Protein AF-A0A2E5QHH9-F1 (afdb_monomer_lite)

Sequence (152 aa):
MKKVTERLNLHDGNTPYNPQEFYNFHDGKIFTGLTVVSWNLTDTGPDLGGLCIIPGIHKLNIPCPDIIKEEHECVLVPEIEAGSVVIFIEDLTHGTAECKDTFKHRSLLFKYSPPQQSWGGDYRKIPADKNLLTKRQKMLFERPYFSNRNPL

pLDDT: mean 86.42, std 12.37, range [29.81, 97.94]

Radius of gyra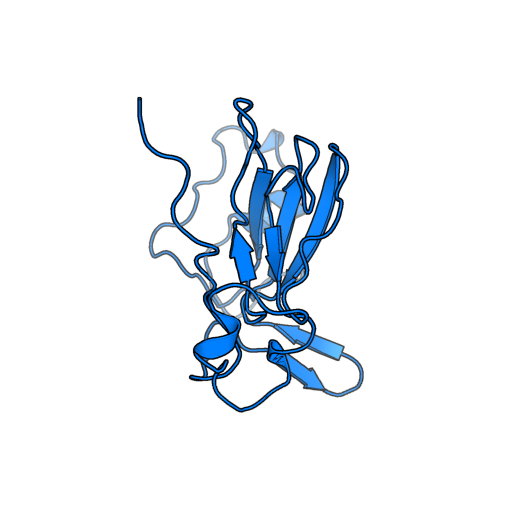tion: 17.71 Å; chains: 1; bounding box: 41×37×42 Å

Structure (mmCIF, N/CA/C/O backbone):
data_AF-A0A2E5QHH9-F1
#
_entry.id   AF-A0A2E5QHH9-F1
#
loop_
_atom_site.group_PDB
_atom_site.id
_atom_site.type_symbol
_atom_site.label_atom_id
_atom_site.label_alt_id
_atom_site.label_comp_id
_atom_site.label_asym_id
_atom_site.label_entity_id
_atom_site.label_seq_id
_atom_site.pdbx_PDB_ins_code
_atom_site.Cartn_x
_atom_site.Cartn_y
_atom_site.Cartn_z
_atom_site.occupancy
_atom_site.B_iso_or_equiv
_atom_site.auth_seq_id
_atom_site.auth_comp_id
_atom_site.auth_asym_id
_atom_site.auth_atom_id
_atom_site.pdbx_PDB_model_num
ATOM 1 N N . MET A 1 1 ? 27.110 16.005 -7.318 1.00 36.97 1 MET A N 1
ATOM 2 C CA . MET A 1 1 ? 25.761 15.613 -7.781 1.00 36.97 1 MET A CA 1
ATOM 3 C C . MET A 1 1 ? 25.460 14.252 -7.178 1.00 36.97 1 MET A C 1
ATOM 5 O O . MET A 1 1 ? 26.268 13.351 -7.359 1.00 36.97 1 MET A O 1
ATOM 9 N N . LYS A 1 2 ? 24.409 14.119 -6.359 1.00 29.81 2 LYS A N 1
ATOM 10 C CA . LYS A 1 2 ? 24.020 12.808 -5.815 1.00 29.81 2 LYS A CA 1
ATOM 11 C C . LYS A 1 2 ? 23.402 12.006 -6.959 1.00 29.81 2 LYS A C 1
ATOM 13 O O . LYS A 1 2 ? 22.501 12.516 -7.615 1.00 29.81 2 LYS A O 1
ATOM 18 N N . LYS A 1 3 ? 23.955 10.819 -7.214 1.00 33.31 3 LYS A N 1
ATOM 19 C CA . LYS A 1 3 ? 23.465 9.873 -8.214 1.00 33.31 3 LYS A CA 1
ATOM 20 C C . LYS A 1 3 ? 21.972 9.607 -8.001 1.00 33.31 3 LYS A C 1
ATOM 22 O O . LYS A 1 3 ? 21.534 9.414 -6.867 1.00 33.31 3 LYS A O 1
ATOM 27 N N . VAL A 1 4 ? 21.268 9.661 -9.126 1.00 45.91 4 VAL A N 1
ATOM 28 C CA . VAL A 1 4 ? 20.058 8.931 -9.511 1.00 45.91 4 VAL A CA 1
ATOM 29 C C . VAL A 1 4 ? 19.795 7.722 -8.606 1.00 45.91 4 VAL A C 1
ATOM 31 O O . VAL A 1 4 ? 20.718 6.966 -8.305 1.00 45.91 4 VAL A O 1
ATOM 34 N N . THR A 1 5 ? 18.556 7.569 -8.136 1.00 43.94 5 THR A N 1
ATOM 35 C CA . THR A 1 5 ? 18.102 6.414 -7.347 1.00 43.94 5 THR A CA 1
ATOM 36 C C . THR A 1 5 ? 18.508 5.109 -8.032 1.00 43.94 5 THR A C 1
ATOM 38 O O . THR A 1 5 ? 18.088 4.857 -9.156 1.00 43.94 5 THR A O 1
ATOM 41 N N . GLU A 1 6 ? 19.346 4.302 -7.378 1.00 45.09 6 GLU A N 1
ATOM 42 C CA . GLU A 1 6 ? 19.782 3.007 -7.905 1.00 45.09 6 GLU A CA 1
ATOM 43 C C . GLU A 1 6 ? 18.610 2.021 -7.962 1.00 45.09 6 GLU A C 1
ATOM 45 O O . GLU A 1 6 ? 18.041 1.730 -6.913 1.00 45.09 6 GLU A O 1
ATOM 50 N N . ARG A 1 7 ? 18.363 1.469 -9.164 1.00 56.69 7 ARG A N 1
ATOM 51 C CA . ARG A 1 7 ? 17.669 0.202 -9.483 1.00 56.69 7 ARG A CA 1
ATOM 52 C C . ARG A 1 7 ? 16.214 0.075 -8.998 1.00 56.69 7 ARG A C 1
ATOM 54 O O . ARG A 1 7 ? 15.812 0.619 -7.980 1.00 56.69 7 ARG A O 1
ATOM 61 N N . LEU A 1 8 ? 15.418 -0.723 -9.717 1.00 65.69 8 LEU A N 1
ATOM 62 C CA . LEU A 1 8 ? 13.991 -0.959 -9.435 1.00 65.69 8 LEU A CA 1
ATOM 63 C C . LEU A 1 8 ? 13.694 -1.402 -7.983 1.00 65.69 8 LEU A C 1
ATOM 65 O O . LEU A 1 8 ? 12.556 -1.269 -7.539 1.00 65.69 8 LEU A O 1
ATOM 69 N N . ASN A 1 9 ? 14.698 -1.904 -7.242 1.00 76.31 9 ASN A N 1
ATOM 70 C CA . ASN A 1 9 ? 14.604 -2.376 -5.852 1.00 76.31 9 ASN A CA 1
ATOM 71 C C . ASN A 1 9 ? 13.351 -3.231 -5.618 1.00 76.31 9 ASN A C 1
ATOM 73 O O . ASN A 1 9 ? 12.620 -3.035 -4.644 1.00 76.31 9 ASN A O 1
ATOM 77 N N . LEU A 1 10 ? 13.092 -4.156 -6.551 1.00 87.88 10 LEU A N 1
ATOM 78 C CA . LEU A 1 10 ? 11.970 -5.079 -6.452 1.00 87.88 10 LEU A CA 1
ATOM 79 C C . LEU A 1 10 ? 12.141 -5.958 -5.213 1.00 87.88 10 LEU A C 1
ATOM 81 O O . LEU A 1 10 ? 13.178 -6.602 -5.036 1.00 87.88 10 LEU A O 1
ATOM 85 N N . HIS A 1 11 ? 11.117 -5.973 -4.373 1.00 89.25 11 HIS A N 1
ATOM 86 C CA . HIS A 1 11 ? 11.050 -6.754 -3.146 1.00 89.25 11 HIS A CA 1
ATOM 87 C C . HIS A 1 11 ? 9.653 -7.337 -2.972 1.00 89.25 11 HIS A C 1
ATOM 89 O O . HIS A 1 11 ? 8.744 -7.041 -3.751 1.00 89.25 11 HIS A O 1
ATOM 95 N N . ASP A 1 12 ? 9.539 -8.199 -1.967 1.00 89.00 12 ASP A N 1
ATOM 96 C CA . ASP A 1 12 ? 8.359 -8.993 -1.661 1.00 89.00 12 ASP A CA 1
ATOM 97 C C . ASP A 1 12 ? 7.916 -9.891 -2.822 1.00 89.00 12 ASP A C 1
ATOM 99 O O . ASP A 1 12 ? 8.563 -10.016 -3.873 1.00 89.00 12 ASP A O 1
ATOM 103 N N . GLY A 1 13 ? 6.823 -10.599 -2.591 1.00 84.38 13 GLY A N 1
ATOM 104 C CA . GLY A 1 13 ? 6.396 -11.718 -3.404 1.00 84.38 13 GLY A CA 1
ATOM 105 C C . GLY A 1 13 ? 6.113 -12.907 -2.508 1.00 84.38 13 GLY A C 1
ATOM 106 O O . GLY A 1 13 ? 6.885 -13.205 -1.600 1.00 84.38 13 GLY A O 1
ATOM 107 N N . ASN A 1 14 ? 5.074 -13.658 -2.855 1.00 86.94 14 ASN A N 1
ATOM 108 C CA . ASN A 1 14 ? 4.598 -14.813 -2.092 1.00 86.94 14 ASN A CA 1
ATOM 109 C C . ASN A 1 14 ? 5.647 -15.942 -1.922 1.00 86.94 14 ASN A C 1
ATOM 111 O O . ASN A 1 14 ? 5.390 -16.962 -1.282 1.00 86.94 14 ASN A O 1
ATOM 115 N N . THR A 1 15 ? 6.846 -15.824 -2.505 1.00 88.31 15 THR A N 1
ATOM 116 C CA . THR A 1 15 ? 7.949 -16.771 -2.310 1.00 88.31 15 THR A CA 1
ATOM 117 C C . THR A 1 15 ? 9.314 -16.059 -2.220 1.00 88.31 15 THR A C 1
ATOM 119 O O . THR A 1 15 ? 9.728 -15.435 -3.201 1.00 88.31 15 THR A O 1
ATOM 122 N N . PRO A 1 16 ? 10.071 -16.218 -1.108 1.00 88.38 16 PRO A N 1
ATOM 123 C CA . PRO A 1 16 ? 9.762 -17.058 0.057 1.00 88.38 16 PRO A CA 1
ATOM 124 C C . PRO A 1 16 ? 8.544 -16.548 0.839 1.00 88.38 16 PRO A C 1
ATOM 126 O O . PRO A 1 16 ? 8.352 -15.349 0.974 1.00 88.38 16 PRO A O 1
ATOM 129 N N . TYR A 1 17 ? 7.722 -17.472 1.344 1.00 90.06 17 TYR A N 1
ATOM 130 C CA . TYR A 1 17 ? 6.466 -17.122 2.008 1.00 90.06 17 TYR A CA 1
ATOM 131 C C . TYR A 1 17 ? 6.709 -16.304 3.281 1.00 90.06 17 TYR A C 1
ATOM 133 O O . TYR A 1 17 ? 7.400 -16.767 4.195 1.00 90.06 17 TYR A O 1
ATOM 141 N N . ASN A 1 18 ? 6.083 -15.129 3.360 1.00 90.31 18 ASN A N 1
ATOM 142 C CA . ASN A 1 18 ? 6.048 -14.299 4.555 1.00 90.31 18 ASN A CA 1
ATOM 143 C C . ASN A 1 18 ? 4.657 -14.380 5.222 1.00 90.31 18 ASN A C 1
ATOM 145 O O . ASN A 1 18 ? 3.695 -13.778 4.735 1.00 90.31 18 ASN A O 1
ATOM 149 N N . PRO A 1 19 ? 4.518 -15.067 6.376 1.00 90.06 19 PRO A N 1
ATOM 150 C CA . PRO A 1 19 ? 3.229 -15.221 7.052 1.00 90.06 19 PRO A CA 1
ATOM 151 C C . PRO A 1 19 ? 2.564 -13.907 7.477 1.00 90.06 19 PRO A C 1
ATOM 153 O O . PRO A 1 19 ? 1.373 -13.907 7.774 1.00 90.06 19 PRO A O 1
ATOM 156 N N . GLN A 1 20 ? 3.316 -12.808 7.558 1.00 89.69 20 GLN A N 1
ATOM 157 C CA . GLN A 1 20 ? 2.815 -11.497 7.979 1.00 89.69 20 GLN A CA 1
ATOM 158 C C . GLN A 1 20 ? 2.180 -10.725 6.814 1.00 89.69 20 GLN A C 1
ATOM 160 O O . GLN A 1 20 ? 1.366 -9.831 7.036 1.00 89.69 20 GLN A O 1
ATOM 165 N N . GLU A 1 21 ? 2.524 -11.071 5.576 1.00 92.38 21 GLU A N 1
ATOM 166 C CA . GLU A 1 21 ? 2.136 -10.338 4.363 1.00 92.38 21 GLU A CA 1
ATOM 167 C C . GLU A 1 21 ? 1.137 -11.102 3.500 1.00 92.38 21 GLU A C 1
ATOM 169 O O . GLU A 1 21 ? 0.644 -10.545 2.529 1.00 92.38 21 GLU A O 1
ATOM 174 N N . PHE A 1 22 ? 0.786 -12.322 3.920 1.00 92.75 22 PHE A N 1
ATOM 175 C CA . PHE A 1 22 ? -0.006 -13.318 3.201 1.00 92.75 22 PHE A CA 1
ATOM 176 C C . PHE A 1 22 ? -1.053 -12.768 2.226 1.00 92.75 22 PHE A C 1
ATOM 178 O O . PHE A 1 22 ? -1.795 -11.838 2.541 1.00 92.75 22 PHE A O 1
ATOM 185 N N . TYR A 1 23 ? -1.225 -13.459 1.102 1.00 94.25 23 TYR A N 1
ATOM 186 C CA . TYR A 1 23 ? -2.394 -13.348 0.237 1.00 94.25 23 TYR A CA 1
ATOM 187 C C . TYR A 1 23 ? -3.193 -14.651 0.249 1.00 94.25 23 TYR A C 1
ATOM 189 O O . TYR A 1 23 ? -2.679 -15.714 -0.081 1.00 94.25 23 TYR A O 1
ATOM 197 N N . ASN A 1 24 ? -4.482 -14.568 0.575 1.00 93.75 24 ASN A N 1
ATOM 198 C CA . ASN A 1 24 ? -5.407 -15.692 0.489 1.00 93.75 24 ASN A CA 1
ATOM 199 C C . ASN A 1 24 ? -6.667 -15.287 -0.275 1.00 93.75 24 ASN A C 1
ATOM 201 O O . ASN A 1 24 ? -7.242 -14.226 -0.029 1.00 93.75 24 ASN A O 1
ATOM 205 N N . PHE A 1 25 ? -7.138 -16.163 -1.161 1.00 93.94 25 PHE A N 1
ATOM 206 C CA . PHE A 1 25 ? -8.445 -16.039 -1.799 1.00 93.94 25 PHE A CA 1
ATOM 207 C C . PHE A 1 25 ? -9.315 -17.231 -1.405 1.00 93.94 25 PHE A C 1
ATOM 209 O O . PHE A 1 25 ? -9.026 -18.367 -1.777 1.00 93.94 25 PHE A O 1
ATOM 216 N N . HIS A 1 26 ? -10.363 -16.974 -0.626 1.00 96.38 26 HIS A N 1
ATOM 217 C CA . HIS A 1 26 ? -11.256 -18.008 -0.109 1.00 96.38 26 HIS A CA 1
ATOM 218 C C . HIS A 1 26 ? -12.694 -17.492 -0.085 1.00 96.38 26 HIS A C 1
ATOM 220 O O . HIS A 1 26 ? -12.925 -16.331 0.252 1.00 96.38 26 HIS A O 1
ATOM 226 N N . ASP A 1 27 ? -13.654 -18.331 -0.476 1.00 96.56 27 ASP A N 1
ATOM 227 C CA . ASP A 1 27 ? -15.088 -18.001 -0.510 1.00 96.56 27 ASP A CA 1
ATOM 228 C C . ASP A 1 27 ? -15.422 -16.678 -1.223 1.00 96.56 27 ASP A C 1
ATOM 230 O O . ASP A 1 27 ? -16.238 -15.875 -0.766 1.00 96.56 27 ASP A O 1
ATOM 234 N N . GLY A 1 28 ? -14.746 -16.414 -2.346 1.00 95.88 28 GLY A N 1
ATOM 235 C CA . GLY A 1 28 ? -14.949 -15.193 -3.130 1.00 95.88 28 GLY A CA 1
ATOM 236 C C . GLY A 1 28 ? -14.387 -13.921 -2.485 1.00 95.88 28 GLY A C 1
ATOM 237 O O . GLY A 1 28 ? -14.680 -12.824 -2.957 1.00 95.88 28 GLY A O 1
ATOM 238 N N . LYS A 1 29 ? -13.587 -14.041 -1.418 1.00 94.50 29 LYS A N 1
ATOM 239 C CA . LYS A 1 29 ? -12.998 -12.916 -0.683 1.00 94.50 29 LYS A CA 1
ATOM 240 C C . LYS A 1 29 ? -11.479 -12.986 -0.678 1.00 94.50 29 LYS A C 1
ATOM 242 O O . LYS A 1 29 ? -10.888 -14.060 -0.591 1.00 94.50 29 LYS A O 1
ATOM 247 N N . ILE A 1 30 ? -10.861 -11.811 -0.748 1.00 93.19 30 ILE A N 1
ATOM 248 C CA . ILE A 1 30 ? -9.419 -11.632 -0.589 1.00 93.19 30 ILE A CA 1
ATOM 249 C C . ILE A 1 30 ? -9.134 -11.322 0.882 1.00 93.19 30 ILE A C 1
ATOM 251 O O . ILE A 1 30 ? -9.752 -10.428 1.459 1.00 93.19 30 ILE A O 1
ATOM 255 N N . PHE A 1 31 ? -8.181 -12.041 1.464 1.00 93.06 31 PHE A N 1
ATOM 256 C CA . PHE A 1 31 ? -7.641 -11.800 2.795 1.00 93.06 31 PHE A CA 1
ATOM 257 C C . PHE A 1 31 ? -6.151 -11.525 2.666 1.00 93.06 31 PHE A C 1
ATOM 259 O O . PHE A 1 31 ? -5.436 -12.312 2.045 1.00 93.06 31 PHE A O 1
ATOM 266 N N . THR A 1 32 ? -5.692 -10.423 3.252 1.00 94.00 32 THR A N 1
ATOM 267 C CA . THR A 1 32 ? -4.297 -9.991 3.137 1.00 94.00 32 THR A CA 1
ATOM 268 C C . THR A 1 32 ? -3.699 -9.644 4.487 1.00 94.00 32 THR A C 1
ATOM 270 O O . THR A 1 32 ? -4.373 -9.024 5.315 1.00 94.00 32 THR A O 1
ATOM 273 N N . GLY A 1 33 ? -2.428 -9.988 4.688 1.00 93.44 33 GLY A N 1
ATOM 274 C CA . GLY A 1 33 ? -1.675 -9.604 5.881 1.00 93.44 33 GLY A CA 1
ATOM 275 C C . GLY A 1 33 ? -1.346 -8.112 5.914 1.00 93.44 33 GLY A C 1
ATOM 276 O O . GLY A 1 33 ? -1.454 -7.473 6.961 1.00 93.44 33 GLY A O 1
ATOM 277 N N . LEU A 1 34 ? -1.034 -7.526 4.755 1.00 93.81 34 LEU A N 1
ATOM 278 C CA . LEU A 1 34 ? -0.817 -6.091 4.601 1.00 93.81 34 LEU A CA 1
ATOM 279 C C . LEU A 1 34 ? -1.433 -5.569 3.298 1.00 93.81 34 LEU A C 1
ATOM 281 O O . LEU A 1 34 ? -1.231 -6.124 2.219 1.00 93.81 34 LEU A O 1
ATOM 285 N N . THR A 1 35 ? -2.180 -4.472 3.408 1.00 95.12 35 THR A N 1
ATOM 286 C CA . THR A 1 35 ? -2.708 -3.703 2.277 1.00 95.12 35 THR A CA 1
ATOM 287 C C . THR A 1 35 ? -2.035 -2.341 2.251 1.00 95.12 35 THR A C 1
ATOM 289 O O . THR A 1 35 ? -2.106 -1.585 3.223 1.00 95.12 35 THR A O 1
ATOM 292 N N . VAL A 1 36 ? -1.414 -2.007 1.130 1.00 95.88 36 VAL A N 1
ATOM 293 C CA . VAL A 1 36 ? -0.775 -0.718 0.893 1.00 95.88 36 VAL A CA 1
ATOM 294 C C . VAL A 1 36 ? -1.741 0.184 0.142 1.00 95.88 36 VAL A C 1
ATOM 296 O O . VAL A 1 36 ? -2.321 -0.201 -0.873 1.00 95.88 36 VAL A O 1
ATOM 299 N N . VAL A 1 37 ? -1.901 1.406 0.638 1.00 97.06 37 VAL A N 1
ATOM 300 C CA . VAL A 1 37 ? -2.626 2.474 -0.044 1.00 97.06 37 VAL A CA 1
ATOM 301 C C . VAL A 1 37 ? -1.650 3.623 -0.273 1.00 97.06 37 VAL A C 1
ATOM 303 O O . VAL A 1 37 ? -1.139 4.218 0.680 1.00 97.06 37 VAL A O 1
ATOM 306 N N . SER A 1 38 ? -1.353 3.892 -1.542 1.00 96.69 38 SER A N 1
ATOM 307 C CA . SER A 1 38 ? -0.428 4.935 -1.983 1.00 96.69 38 SER A CA 1
ATOM 308 C C . SER A 1 38 ? -1.202 6.077 -2.626 1.00 96.69 38 SER A C 1
ATOM 310 O O . SER A 1 38 ? -1.841 5.884 -3.658 1.00 96.69 38 SER A O 1
ATOM 312 N N . TRP A 1 39 ? -1.128 7.268 -2.035 1.00 97.56 39 TRP A N 1
ATOM 313 C CA . TRP A 1 39 ? -1.631 8.505 -2.632 1.00 97.56 39 TRP A CA 1
ATOM 314 C C . TRP A 1 39 ? -0.500 9.192 -3.376 1.00 97.56 39 TRP A C 1
ATOM 316 O O . TRP A 1 39 ? 0.482 9.603 -2.752 1.00 97.56 39 TRP A O 1
ATOM 326 N N . ASN A 1 40 ? -0.654 9.368 -4.680 1.00 95.56 40 ASN A N 1
ATOM 327 C CA . ASN A 1 40 ? 0.324 10.081 -5.486 1.00 95.56 40 ASN A CA 1
ATOM 328 C C . ASN A 1 40 ? 0.068 11.587 -5.385 1.00 95.56 40 ASN A C 1
ATOM 330 O O . ASN A 1 40 ? -1.041 12.052 -5.624 1.00 95.56 40 ASN A O 1
ATOM 334 N N . LEU A 1 41 ? 1.085 12.363 -5.006 1.00 95.81 41 LEU A N 1
ATOM 335 C CA . LEU A 1 41 ? 1.010 13.832 -4.955 1.00 95.81 41 LEU A CA 1
ATOM 336 C C . LEU A 1 41 ? 1.628 14.492 -6.194 1.00 95.81 41 LEU A C 1
ATOM 338 O O . LEU A 1 41 ? 1.594 15.712 -6.326 1.00 95.81 41 LEU A O 1
ATOM 342 N N . THR A 1 42 ? 2.215 13.684 -7.068 1.00 93.94 42 THR A N 1
ATOM 343 C CA . THR A 1 42 ? 2.841 14.057 -8.335 1.00 93.94 42 THR A CA 1
ATOM 344 C C . THR A 1 42 ? 2.548 12.963 -9.348 1.00 93.94 42 THR A C 1
ATOM 346 O O . THR A 1 42 ? 2.410 11.803 -8.946 1.00 93.94 42 THR A O 1
ATOM 349 N N . ASP A 1 43 ? 2.537 13.311 -10.628 1.00 93.88 43 ASP A N 1
ATOM 350 C CA . ASP A 1 43 ? 2.426 12.326 -11.701 1.00 93.88 43 ASP A CA 1
ATOM 351 C C . ASP A 1 43 ? 3.595 11.325 -11.636 1.00 93.88 43 ASP A C 1
ATOM 353 O O . ASP A 1 43 ? 4.729 11.669 -11.268 1.00 93.88 43 ASP A O 1
ATOM 357 N N . THR A 1 44 ? 3.304 10.066 -11.953 1.00 92.88 44 THR A N 1
ATOM 358 C CA . THR A 1 44 ? 4.280 8.974 -12.071 1.00 92.88 44 THR A CA 1
ATOM 359 C C . THR A 1 44 ? 3.976 8.139 -13.306 1.00 92.88 44 THR A C 1
ATOM 361 O O . THR A 1 44 ? 2.844 8.133 -13.782 1.00 92.88 44 THR A O 1
ATOM 364 N N . GLY A 1 45 ? 4.962 7.405 -13.806 1.00 92.00 45 GLY A N 1
ATOM 365 C CA . GLY A 1 45 ? 4.810 6.599 -15.014 1.00 92.00 45 GLY A CA 1
ATOM 366 C C . GLY A 1 45 ? 6.148 6.102 -15.553 1.00 92.00 45 GLY A C 1
ATOM 367 O O . GLY A 1 45 ? 7.184 6.387 -14.949 1.00 92.00 45 GLY A O 1
ATOM 368 N N . PRO A 1 46 ? 6.151 5.383 -16.687 1.00 89.62 46 PRO A N 1
ATOM 369 C CA . PRO A 1 46 ? 7.357 4.774 -17.257 1.00 89.62 46 PRO A CA 1
ATOM 370 C C . PRO A 1 46 ? 8.531 5.746 -17.448 1.00 89.62 46 PRO A C 1
ATOM 372 O O . PRO A 1 46 ? 9.679 5.386 -17.190 1.00 89.62 46 PRO A O 1
ATOM 375 N N . ASP A 1 47 ? 8.243 6.989 -17.841 1.00 87.56 47 ASP A N 1
ATOM 376 C CA . ASP A 1 47 ? 9.264 8.023 -18.062 1.00 87.56 47 ASP A CA 1
ATOM 377 C C . ASP A 1 47 ? 9.525 8.907 -16.836 1.00 87.56 47 ASP A C 1
ATOM 379 O O . ASP A 1 47 ? 10.567 9.556 -16.742 1.00 87.56 47 ASP A O 1
ATOM 383 N N . LEU A 1 48 ? 8.594 8.916 -15.881 1.00 89.00 48 LEU A N 1
ATOM 384 C CA . LEU A 1 48 ? 8.648 9.745 -14.675 1.00 89.00 48 LEU A CA 1
ATOM 385 C C . LEU A 1 48 ? 9.213 8.978 -13.467 1.00 89.00 48 LEU A C 1
ATOM 387 O O . LEU A 1 48 ? 9.602 9.579 -12.471 1.00 89.00 48 LEU A O 1
ATOM 391 N N . GLY A 1 49 ? 9.283 7.650 -13.537 1.00 88.06 49 GLY A N 1
ATOM 392 C CA . GLY A 1 49 ? 9.535 6.800 -12.378 1.00 88.06 49 GLY A CA 1
ATOM 393 C C . GLY A 1 49 ? 8.326 6.742 -11.441 1.00 88.06 49 GLY A C 1
ATOM 394 O O . GLY A 1 49 ? 7.241 7.235 -11.757 1.00 88.06 49 GLY A O 1
ATOM 395 N N . GLY A 1 50 ? 8.504 6.121 -10.274 1.00 90.25 50 GLY A N 1
ATOM 396 C CA . GLY A 1 50 ? 7.432 5.898 -9.297 1.00 90.25 50 GLY A CA 1
ATOM 397 C C . GLY A 1 50 ? 7.198 4.418 -9.012 1.00 90.25 50 GLY A C 1
ATOM 398 O O . GLY A 1 50 ? 8.127 3.624 -9.095 1.00 90.25 50 GLY A O 1
ATOM 399 N N . LEU A 1 51 ? 5.978 4.040 -8.630 1.00 93.19 51 LEU A N 1
ATOM 400 C CA . LEU A 1 51 ? 5.652 2.646 -8.314 1.00 93.19 51 LEU A CA 1
ATOM 401 C C . LEU A 1 51 ? 5.928 1.738 -9.522 1.00 93.19 51 LEU A C 1
ATOM 403 O O . LEU A 1 51 ? 5.472 2.028 -10.623 1.00 93.19 51 LEU A O 1
ATOM 407 N N . CYS A 1 52 ? 6.607 0.616 -9.303 1.00 92.94 52 CYS A N 1
ATOM 408 C CA . CYS A 1 52 ? 6.647 -0.492 -10.253 1.00 92.94 52 CYS A CA 1
ATOM 409 C C . CYS A 1 52 ? 6.165 -1.779 -9.580 1.00 92.94 52 CYS A C 1
ATOM 411 O O . CYS A 1 52 ? 6.356 -1.957 -8.377 1.00 92.94 52 CYS A O 1
ATOM 413 N N . ILE A 1 53 ? 5.504 -2.653 -10.339 1.00 93.88 53 ILE A N 1
ATOM 414 C CA . ILE A 1 53 ? 4.913 -3.902 -9.837 1.00 93.88 53 ILE A CA 1
ATOM 415 C C . ILE A 1 53 ? 5.094 -5.046 -10.834 1.00 93.88 53 ILE A C 1
ATOM 417 O O . ILE A 1 53 ? 5.215 -4.809 -12.032 1.00 93.88 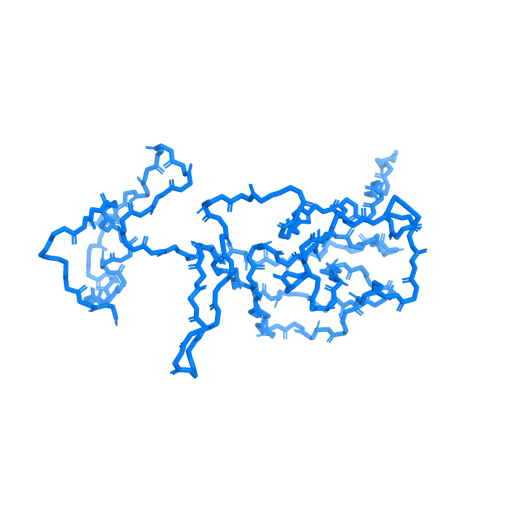53 ILE A O 1
ATOM 421 N N . ILE A 1 54 ? 5.020 -6.289 -10.358 1.00 92.94 54 ILE A N 1
ATOM 422 C CA . ILE A 1 54 ? 4.819 -7.469 -11.213 1.00 92.94 54 ILE A CA 1
ATOM 423 C C . ILE A 1 54 ? 3.400 -8.002 -10.973 1.00 92.94 54 ILE A C 1
ATOM 425 O O . ILE A 1 54 ? 3.154 -8.667 -9.961 1.00 92.94 54 ILE A O 1
ATOM 429 N N . PRO A 1 55 ? 2.431 -7.720 -11.862 1.00 93.12 55 PRO A N 1
ATOM 430 C CA . PRO A 1 55 ? 1.040 -8.100 -11.647 1.00 93.12 55 PRO A CA 1
ATOM 431 C C . PRO A 1 55 ? 0.859 -9.608 -11.422 1.00 93.12 55 PRO A C 1
ATOM 433 O O . PRO A 1 55 ? 1.365 -10.438 -12.169 1.00 93.12 55 PRO A O 1
ATOM 436 N N . GLY A 1 56 ? 0.094 -9.970 -10.390 1.00 92.06 56 GLY A N 1
ATOM 437 C CA . GLY A 1 56 ? -0.303 -11.358 -10.125 1.00 92.06 56 GLY A CA 1
ATOM 438 C C . GLY A 1 56 ? 0.752 -12.251 -9.466 1.00 92.06 56 GLY A C 1
ATOM 439 O O . GLY A 1 56 ? 0.404 -13.359 -9.065 1.00 92.06 56 GLY A O 1
ATOM 440 N N . ILE A 1 57 ? 1.991 -11.787 -9.278 1.00 90.56 57 ILE A N 1
ATOM 441 C CA . ILE A 1 57 ? 3.065 -12.608 -8.689 1.00 90.56 57 ILE A CA 1
ATOM 442 C C . ILE A 1 57 ? 2.767 -13.077 -7.256 1.00 90.56 57 ILE A C 1
ATOM 444 O O . ILE A 1 57 ? 3.154 -14.177 -6.883 1.00 90.56 57 ILE A O 1
ATOM 448 N N . HIS A 1 58 ? 1.974 -12.317 -6.496 1.00 92.12 58 HIS A N 1
ATOM 449 C CA . HIS A 1 58 ? 1.471 -12.697 -5.168 1.00 92.12 58 HIS A CA 1
ATOM 450 C C . HIS A 1 58 ? 0.584 -13.955 -5.161 1.00 92.12 58 HIS A C 1
ATOM 452 O O . HIS A 1 58 ? 0.216 -14.461 -4.108 1.00 92.12 58 HIS A O 1
ATOM 458 N N . LYS A 1 59 ? 0.179 -14.452 -6.335 1.00 92.88 59 LYS A N 1
ATOM 459 C CA . LYS A 1 59 ? -0.585 -15.700 -6.484 1.00 92.88 59 LYS A CA 1
ATOM 460 C C . LYS A 1 59 ? 0.304 -16.893 -6.821 1.00 92.88 59 LYS A C 1
ATOM 462 O O . LYS A 1 59 ? -0.181 -18.021 -6.860 1.00 92.88 59 LYS A O 1
ATOM 467 N N . LEU A 1 60 ? 1.573 -16.649 -7.133 1.00 90.12 60 LEU A N 1
ATOM 468 C CA . LEU A 1 60 ? 2.526 -17.682 -7.505 1.00 90.12 60 LEU A CA 1
ATOM 469 C C . LEU A 1 60 ? 3.212 -18.223 -6.256 1.00 90.12 60 LEU A C 1
ATOM 471 O O . LEU A 1 60 ? 3.530 -17.474 -5.344 1.00 90.12 60 LEU A O 1
ATOM 475 N N . ASN A 1 61 ? 3.467 -19.528 -6.225 1.00 90.06 61 ASN A N 1
ATOM 476 C CA . ASN A 1 61 ? 4.223 -20.183 -5.154 1.00 90.06 61 ASN A CA 1
ATOM 477 C C . ASN A 1 61 ? 5.644 -20.546 -5.625 1.00 90.06 61 ASN A C 1
ATOM 479 O O . ASN A 1 61 ? 6.136 -21.648 -5.381 1.00 90.06 61 ASN A O 1
ATOM 483 N N . ILE A 1 62 ? 6.247 -19.656 -6.417 1.00 89.00 62 ILE A N 1
ATOM 484 C CA . ILE A 1 62 ? 7.603 -19.787 -6.952 1.00 89.00 62 ILE A CA 1
ATOM 485 C C . ILE A 1 62 ? 8.351 -18.462 -6.761 1.00 89.00 62 ILE A C 1
ATOM 487 O O . ILE A 1 62 ? 7.728 -17.405 -6.888 1.00 89.00 62 ILE A O 1
ATOM 491 N N . PRO A 1 63 ? 9.665 -18.488 -6.466 1.00 85.94 63 PRO A N 1
ATOM 492 C CA . PRO A 1 63 ? 10.439 -17.262 -6.309 1.00 85.94 63 PRO A CA 1
ATOM 493 C C . PRO A 1 63 ? 10.422 -16.431 -7.591 1.00 85.94 63 PRO A C 1
ATOM 495 O O . PRO A 1 63 ? 10.496 -16.993 -8.685 1.00 85.94 63 PRO A O 1
ATOM 498 N N . CYS A 1 64 ? 10.394 -15.102 -7.455 1.00 84.31 64 CYS A N 1
ATOM 499 C CA . CYS A 1 64 ? 10.605 -14.200 -8.585 1.00 84.31 64 CYS A CA 1
ATOM 500 C C . CYS A 1 64 ? 12.004 -14.454 -9.188 1.00 84.31 64 CYS A C 1
ATOM 502 O O . CYS A 1 64 ? 12.998 -14.256 -8.476 1.00 84.31 64 CYS A O 1
ATOM 504 N N . PRO A 1 65 ? 12.108 -14.904 -10.456 1.00 83.69 65 PRO A N 1
ATOM 505 C CA . PRO A 1 65 ? 13.392 -15.149 -11.102 1.00 83.69 65 PRO A CA 1
ATOM 506 C C . PRO A 1 65 ? 14.277 -13.901 -11.106 1.00 83.69 65 PRO A C 1
ATOM 508 O O . PRO A 1 65 ? 13.803 -12.802 -11.386 1.00 83.69 65 PRO A O 1
ATOM 511 N N . ASP A 1 66 ? 15.581 -14.068 -10.872 1.00 80.31 66 ASP A N 1
ATOM 512 C CA . ASP A 1 66 ? 16.512 -12.932 -10.812 1.00 80.31 66 ASP A CA 1
ATOM 513 C C . ASP A 1 66 ? 16.562 -12.130 -12.120 1.00 80.31 66 ASP A C 1
ATOM 515 O O . ASP A 1 66 ? 16.721 -10.914 -12.077 1.00 80.31 66 ASP A O 1
ATOM 519 N N . ILE A 1 67 ? 16.320 -12.778 -13.268 1.00 78.81 67 ILE A N 1
ATOM 520 C CA . ILE A 1 67 ? 16.250 -12.118 -14.583 1.00 78.81 67 ILE A CA 1
ATOM 521 C C . ILE A 1 67 ? 15.150 -11.048 -14.664 1.00 78.81 67 ILE A C 1
ATOM 523 O O . ILE A 1 67 ? 15.245 -10.129 -15.468 1.00 78.81 67 ILE A O 1
ATOM 527 N N . ILE A 1 68 ? 14.119 -11.133 -13.819 1.00 78.88 68 ILE A N 1
ATOM 528 C CA . ILE A 1 68 ? 13.026 -10.156 -13.784 1.00 78.88 68 ILE A CA 1
ATOM 529 C C . ILE A 1 68 ? 13.401 -8.917 -12.952 1.00 78.88 68 ILE A C 1
ATOM 531 O O . ILE A 1 68 ? 12.820 -7.845 -13.122 1.00 78.88 68 ILE A O 1
ATOM 535 N N . LYS A 1 69 ? 14.400 -9.029 -12.068 1.00 66.31 69 LYS A N 1
ATOM 536 C CA . LYS A 1 69 ? 14.768 -7.972 -11.114 1.00 66.31 69 LYS A CA 1
ATOM 537 C C . LYS A 1 69 ? 15.504 -6.785 -11.744 1.00 66.31 69 LYS A C 1
ATOM 539 O O . LYS A 1 69 ? 15.694 -5.780 -11.060 1.00 66.31 69 LYS A O 1
ATOM 544 N N . GLU A 1 70 ? 15.892 -6.877 -13.018 1.00 61.88 70 GLU A N 1
ATOM 545 C CA . GLU A 1 70 ? 16.745 -5.890 -13.697 1.00 61.88 70 GLU A CA 1
ATOM 546 C C . GLU A 1 70 ? 16.095 -5.174 -14.901 1.00 61.88 70 GLU A C 1
ATOM 548 O O . GLU A 1 70 ? 16.815 -4.490 -15.609 1.00 61.88 70 GLU A O 1
ATOM 553 N N . GLU A 1 71 ? 14.762 -5.243 -15.056 1.00 68.50 71 GLU A N 1
ATOM 554 C CA . GLU A 1 71 ? 13.926 -4.779 -16.195 1.00 68.50 71 GLU A CA 1
ATOM 555 C C . GLU A 1 71 ? 13.468 -5.946 -17.082 1.00 68.50 71 GLU A C 1
ATOM 557 O O . GLU A 1 71 ? 14.245 -6.597 -17.775 1.00 68.50 71 GLU A O 1
ATOM 562 N N . HIS A 1 72 ? 12.164 -6.217 -17.054 1.00 83.12 72 HIS A N 1
ATOM 563 C CA . HIS A 1 72 ? 11.524 -7.273 -17.833 1.00 83.12 72 HIS A CA 1
ATOM 564 C C . HIS A 1 72 ? 10.135 -6.800 -18.254 1.00 83.12 72 HIS A C 1
ATOM 566 O O . HIS A 1 72 ? 9.504 -6.030 -17.533 1.00 83.12 72 HIS A O 1
ATOM 572 N N . GLU A 1 73 ? 9.609 -7.310 -19.367 1.00 87.25 73 GLU A N 1
ATOM 573 C CA . GLU A 1 73 ? 8.283 -6.947 -19.903 1.00 87.25 73 GLU A CA 1
ATOM 574 C C . GLU A 1 73 ? 7.110 -7.197 -18.936 1.00 87.25 73 GLU A C 1
ATOM 576 O O . GLU A 1 73 ? 6.013 -6.683 -19.126 1.00 87.25 73 GLU A O 1
ATOM 581 N N . CYS A 1 74 ? 7.333 -7.983 -17.880 1.00 89.75 74 CYS A N 1
ATOM 582 C CA . CYS A 1 74 ? 6.331 -8.259 -16.853 1.00 89.75 74 CYS A CA 1
ATOM 583 C C . CYS A 1 74 ? 6.335 -7.229 -15.715 1.00 89.75 74 CYS A C 1
ATOM 585 O O . CYS A 1 74 ? 5.438 -7.258 -14.872 1.00 89.75 74 CYS A O 1
ATOM 587 N N . VAL A 1 75 ? 7.347 -6.356 -15.654 1.00 91.38 75 VAL A N 1
ATOM 588 C CA . VAL A 1 75 ? 7.397 -5.237 -14.714 1.00 91.38 75 VAL A CA 1
ATOM 589 C C . VAL A 1 75 ? 6.574 -4.099 -15.303 1.00 91.38 75 VAL A C 1
ATOM 591 O O . VAL A 1 75 ? 6.898 -3.549 -16.352 1.00 91.38 75 VAL A O 1
ATOM 594 N N . LEU A 1 76 ? 5.502 -3.735 -14.610 1.00 92.94 76 LEU A N 1
ATOM 595 C CA . LEU A 1 76 ? 4.615 -2.644 -14.981 1.00 92.94 76 LEU A CA 1
ATOM 596 C C . LEU A 1 76 ? 4.949 -1.402 -14.153 1.00 92.94 76 LEU A C 1
ATOM 598 O O . LEU A 1 76 ? 4.916 -1.447 -12.922 1.00 92.94 76 LEU A O 1
ATOM 602 N N . VAL A 1 77 ? 5.195 -0.284 -14.835 1.00 92.94 77 VAL A N 1
ATOM 603 C CA . VAL A 1 77 ? 5.232 1.059 -14.241 1.00 92.94 77 VAL A CA 1
ATOM 604 C C . VAL A 1 77 ? 3.959 1.786 -14.684 1.00 92.94 77 VAL A C 1
ATOM 606 O O . VAL A 1 77 ? 3.908 2.268 -15.813 1.00 92.94 77 VAL A O 1
ATOM 609 N N . PRO A 1 78 ? 2.887 1.802 -13.875 1.00 93.81 78 PRO A N 1
ATOM 610 C CA . PRO A 1 78 ? 1.633 2.431 -14.273 1.00 93.81 78 PRO A CA 1
ATOM 611 C C . PRO A 1 78 ? 1.766 3.955 -14.369 1.00 93.81 78 PRO A C 1
ATOM 613 O O . PRO A 1 78 ? 2.382 4.594 -13.513 1.00 93.81 78 PRO A O 1
ATOM 616 N N . GLU A 1 79 ? 1.118 4.535 -15.377 1.00 95.19 79 GLU A N 1
ATOM 617 C CA . GLU A 1 79 ? 0.832 5.969 -15.409 1.00 95.19 79 GLU A CA 1
ATOM 618 C C . GLU A 1 79 ? -0.204 6.291 -14.326 1.00 95.19 79 GLU A C 1
ATOM 620 O O . GLU A 1 79 ? -1.289 5.706 -14.286 1.00 95.19 79 GLU A O 1
ATOM 625 N N . ILE A 1 80 ? 0.156 7.177 -13.399 1.00 95.62 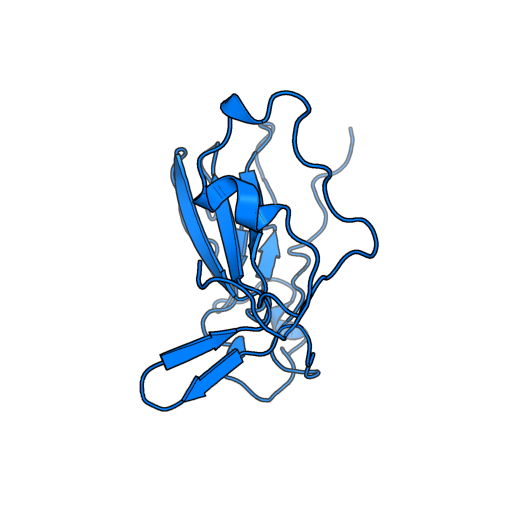80 ILE A N 1
ATOM 626 C CA . ILE A 1 80 ? -0.688 7.560 -12.267 1.00 95.62 80 ILE A CA 1
ATOM 627 C C . ILE A 1 80 ? -0.621 9.076 -12.123 1.00 95.62 80 ILE A C 1
ATOM 629 O O . ILE A 1 80 ? 0.429 9.626 -11.787 1.00 95.62 80 ILE A O 1
ATOM 633 N N . GLU A 1 81 ? -1.753 9.739 -12.332 1.00 96.12 81 GLU A N 1
ATOM 634 C CA . GLU A 1 81 ? -1.885 11.187 -12.170 1.00 96.12 81 GLU A CA 1
ATOM 635 C C . GLU A 1 81 ? -1.853 11.603 -10.692 1.00 96.12 81 GLU A C 1
ATOM 637 O O . GLU A 1 81 ? -2.319 10.878 -9.800 1.00 96.12 81 GLU A O 1
ATOM 642 N N . ALA A 1 82 ? -1.361 12.811 -10.425 1.00 96.31 82 ALA A N 1
ATOM 643 C CA . ALA A 1 82 ? -1.408 13.439 -9.116 1.00 96.31 82 ALA A CA 1
ATOM 644 C C . ALA A 1 82 ? -2.846 13.480 -8.564 1.00 96.31 82 ALA A C 1
ATOM 646 O O . ALA A 1 82 ? -3.796 13.876 -9.233 1.00 96.31 82 ALA A O 1
ATOM 647 N N . GLY A 1 83 ? -3.003 13.082 -7.302 1.00 96.81 83 GLY A N 1
ATOM 648 C CA . GLY A 1 83 ? -4.292 12.934 -6.626 1.00 96.81 83 GLY A CA 1
ATOM 649 C C . GLY A 1 83 ? -4.878 11.521 -6.695 1.00 96.81 83 GLY A C 1
ATOM 650 O O . GLY A 1 83 ? -5.779 11.209 -5.914 1.00 96.81 83 GLY A O 1
ATOM 651 N N . SER A 1 84 ? -4.349 10.650 -7.557 1.00 97.94 84 SER A N 1
ATOM 652 C CA . SER A 1 84 ? -4.789 9.258 -7.654 1.00 97.94 84 SER A CA 1
ATOM 653 C C . SER A 1 84 ? -4.352 8.417 -6.454 1.00 97.94 84 SER A C 1
ATOM 655 O O . SER A 1 84 ? -3.369 8.710 -5.762 1.00 97.94 84 SER A O 1
ATOM 657 N N . VAL A 1 85 ? -5.086 7.325 -6.237 1.00 97.62 85 VAL A N 1
ATOM 658 C CA . VAL A 1 85 ? -4.808 6.338 -5.193 1.00 97.62 85 VAL A CA 1
ATOM 659 C C . VAL A 1 85 ? -4.585 4.977 -5.824 1.00 97.62 85 VAL A C 1
ATOM 661 O O . VAL A 1 85 ? -5.446 4.476 -6.544 1.00 97.62 85 VAL A O 1
ATOM 664 N N . VAL A 1 86 ? -3.459 4.353 -5.491 1.00 96.94 86 VAL A N 1
ATOM 665 C CA . VAL A 1 86 ? -3.169 2.966 -5.853 1.00 96.94 86 VAL A CA 1
ATOM 666 C C . VAL A 1 86 ? -3.275 2.093 -4.614 1.00 96.94 86 VAL A C 1
ATOM 668 O O . VAL A 1 86 ? -2.664 2.381 -3.584 1.00 96.94 86 VAL A O 1
ATOM 671 N N . ILE A 1 87 ? -4.059 1.022 -4.725 1.00 96.88 87 ILE A N 1
ATOM 672 C CA . ILE A 1 87 ? -4.216 0.010 -3.682 1.00 96.88 87 ILE A CA 1
ATOM 673 C C . ILE A 1 87 ? -3.588 -1.281 -4.185 1.00 96.88 87 ILE A C 1
ATOM 675 O O . ILE A 1 87 ? -3.968 -1.792 -5.237 1.00 96.88 87 ILE A O 1
ATOM 679 N N . PHE A 1 88 ? -2.651 -1.817 -3.416 1.00 95.88 88 PHE A N 1
ATOM 680 C CA . PHE A 1 88 ? -2.040 -3.111 -3.677 1.00 95.88 88 PHE A CA 1
ATOM 681 C C . PHE A 1 88 ? -1.779 -3.839 -2.359 1.00 95.88 88 PHE A C 1
ATOM 683 O O . PHE A 1 88 ? -1.957 -3.288 -1.274 1.00 95.88 88 PHE A O 1
ATOM 690 N N . ILE A 1 89 ? -1.432 -5.113 -2.445 1.00 94.75 89 ILE A N 1
ATOM 691 C CA . ILE A 1 89 ? -1.098 -5.930 -1.278 1.00 94.75 89 ILE A CA 1
ATOM 692 C C . ILE A 1 89 ? 0.419 -5.955 -1.137 1.00 94.75 89 ILE A C 1
ATOM 694 O O . ILE A 1 89 ? 1.098 -5.939 -2.158 1.00 94.75 89 ILE A O 1
ATOM 698 N N . GLU A 1 90 ? 0.946 -5.991 0.084 1.00 93.38 90 GLU A N 1
ATOM 699 C CA . GLU A 1 90 ? 2.405 -5.960 0.298 1.00 93.38 90 GLU A CA 1
ATOM 700 C C . GLU A 1 90 ? 3.110 -7.114 -0.431 1.00 93.38 90 GLU A C 1
ATOM 702 O O . GLU A 1 90 ? 4.101 -6.903 -1.114 1.00 93.38 90 GLU A O 1
ATOM 707 N N . ASP A 1 91 ? 2.506 -8.304 -0.403 1.00 93.12 91 ASP A N 1
ATOM 708 C CA . ASP A 1 91 ? 3.037 -9.527 -1.019 1.00 93.12 91 ASP A CA 1
ATOM 709 C C . ASP A 1 91 ? 3.062 -9.512 -2.566 1.00 93.12 91 ASP A C 1
ATOM 711 O O . ASP A 1 91 ? 3.462 -10.475 -3.221 1.00 93.12 91 ASP A O 1
ATOM 715 N N . LEU A 1 92 ? 2.601 -8.426 -3.196 1.00 94.25 92 LEU A N 1
ATOM 716 C CA . LEU A 1 92 ? 2.815 -8.166 -4.617 1.00 94.25 92 LEU A CA 1
ATOM 717 C C . LEU A 1 92 ? 4.250 -7.680 -4.797 1.00 94.25 92 LEU A C 1
ATOM 719 O O . LEU A 1 92 ? 4.578 -6.623 -4.274 1.00 94.25 92 LEU A O 1
ATOM 723 N N . THR A 1 93 ? 5.074 -8.365 -5.597 1.00 93.06 93 THR A N 1
ATOM 724 C CA . THR A 1 93 ? 6.421 -7.851 -5.881 1.00 93.06 93 THR A CA 1
ATOM 725 C C . THR A 1 93 ? 6.332 -6.452 -6.468 1.00 93.06 93 THR A C 1
ATOM 727 O O . THR A 1 93 ? 5.702 -6.239 -7.513 1.00 93.06 93 THR A O 1
ATOM 730 N N . HIS A 1 94 ? 6.961 -5.510 -5.780 1.00 93.19 94 HIS A N 1
ATOM 731 C CA . HIS A 1 94 ? 6.880 -4.096 -6.085 1.00 93.19 94 HIS A CA 1
ATOM 732 C C . HIS A 1 94 ? 8.202 -3.396 -5.787 1.00 93.19 94 HIS A C 1
ATOM 734 O O . HIS A 1 94 ? 9.100 -3.943 -5.151 1.00 93.19 94 HIS A O 1
ATOM 740 N N . GLY A 1 95 ? 8.337 -2.177 -6.289 1.00 91.50 95 GLY A N 1
ATOM 741 C CA . GLY A 1 95 ? 9.533 -1.376 -6.107 1.00 91.50 95 GLY A CA 1
ATOM 742 C C . GLY A 1 95 ? 9.326 0.061 -6.551 1.00 91.50 95 GLY A C 1
ATOM 743 O O . GLY A 1 95 ? 8.199 0.554 -6.654 1.00 91.50 95 GLY A O 1
ATOM 744 N N . THR A 1 96 ? 10.436 0.751 -6.790 1.00 89.62 96 THR A N 1
ATOM 745 C CA . THR A 1 96 ? 10.435 2.131 -7.280 1.00 89.62 96 THR A CA 1
ATOM 746 C C . THR A 1 96 ? 11.241 2.202 -8.568 1.00 89.62 96 THR A C 1
ATOM 748 O O . THR A 1 96 ? 12.452 1.999 -8.557 1.00 89.62 96 THR A O 1
ATOM 751 N N . ALA A 1 97 ? 10.560 2.489 -9.675 1.00 88.31 97 ALA A N 1
ATOM 752 C CA . ALA A 1 97 ? 11.175 2.789 -10.956 1.00 88.31 97 ALA A CA 1
ATOM 753 C C . ALA A 1 97 ? 12.031 4.050 -10.883 1.00 88.31 97 ALA A C 1
ATOM 755 O O . ALA A 1 97 ? 11.700 5.014 -10.184 1.00 88.31 97 ALA A O 1
ATOM 756 N N . GLU A 1 98 ? 13.130 4.017 -11.632 1.00 80.81 98 GLU A N 1
ATOM 757 C CA . GLU A 1 98 ? 14.072 5.119 -11.740 1.00 80.81 98 GLU A CA 1
ATOM 758 C C . GLU A 1 98 ? 13.362 6.389 -12.217 1.00 80.81 98 GLU A C 1
ATOM 760 O O . GLU A 1 98 ? 12.669 6.401 -13.233 1.00 80.81 98 GLU A O 1
ATOM 765 N N . CYS A 1 99 ? 13.552 7.471 -11.468 1.00 78.81 99 CYS A N 1
ATOM 766 C CA . CYS A 1 99 ? 13.134 8.799 -11.879 1.00 78.81 99 CYS A CA 1
ATOM 767 C C . CYS A 1 99 ? 14.219 9.387 -12.789 1.00 78.81 99 CYS A C 1
ATOM 769 O O . CYS A 1 99 ? 15.341 9.646 -12.344 1.00 78.81 99 CYS A O 1
ATOM 771 N N . LYS A 1 100 ? 13.875 9.590 -14.066 1.00 72.00 100 LYS A N 1
ATOM 772 C CA . LYS A 1 100 ? 14.759 10.209 -15.070 1.00 72.00 100 LYS A CA 1
ATOM 773 C C . LYS A 1 100 ? 14.716 11.741 -15.030 1.00 72.00 100 LYS A C 1
ATOM 775 O O . LYS A 1 100 ? 15.489 12.397 -15.727 1.00 72.00 100 LYS A O 1
ATOM 780 N N . ASP A 1 101 ? 13.823 12.307 -14.223 1.00 70.25 101 ASP A N 1
ATOM 781 C CA . ASP A 1 101 ? 13.615 13.743 -14.093 1.00 70.25 101 ASP A CA 1
ATOM 782 C C . ASP A 1 101 ? 14.422 14.338 -12.918 1.00 70.25 101 ASP A C 1
ATOM 784 O O . ASP A 1 101 ? 14.893 13.659 -12.006 1.00 70.25 101 ASP A O 1
ATOM 788 N N . THR A 1 102 ? 14.601 15.654 -12.938 1.00 68.25 102 THR A N 1
ATOM 789 C CA . THR A 1 102 ? 15.193 16.439 -11.849 1.00 68.25 102 THR A CA 1
ATOM 790 C C . THR A 1 102 ? 14.175 16.820 -10.767 1.00 68.25 102 THR A C 1
ATOM 792 O O . THR A 1 102 ? 14.564 17.268 -9.681 1.00 68.25 102 THR A O 1
ATOM 795 N N . PHE A 1 103 ? 12.876 16.644 -11.038 1.00 73.25 103 PHE A N 1
ATOM 796 C CA . PHE A 1 103 ? 11.798 16.900 -10.086 1.00 73.25 103 PHE A CA 1
ATOM 797 C C . PHE A 1 103 ? 11.667 15.790 -9.033 1.00 73.25 103 PHE A C 1
ATOM 799 O O . PHE A 1 103 ? 11.969 14.623 -9.253 1.00 73.25 103 PHE A O 1
ATOM 806 N N . LYS A 1 104 ? 11.218 16.165 -7.829 1.00 75.19 104 LYS A N 1
ATOM 807 C CA . LYS A 1 104 ? 11.010 15.215 -6.728 1.00 75.19 104 LYS A CA 1
ATOM 808 C C . LYS A 1 104 ? 9.592 14.659 -6.769 1.00 75.19 104 LYS A C 1
A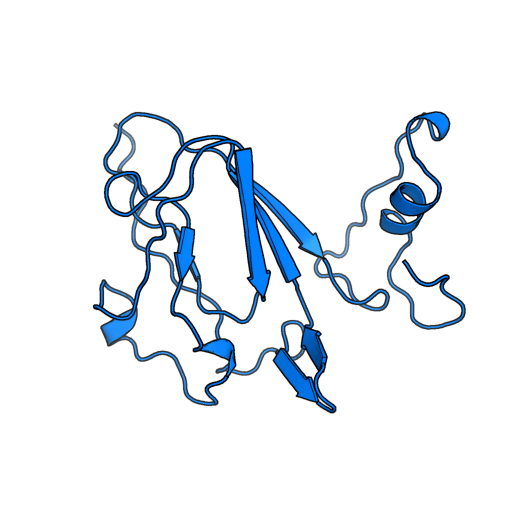TOM 810 O O . LYS A 1 104 ? 8.658 15.386 -6.433 1.00 75.19 104 LYS A O 1
ATOM 815 N N . HIS A 1 105 ? 9.457 13.368 -7.051 1.00 81.06 105 HIS A N 1
ATOM 816 C CA . HIS A 1 105 ? 8.190 12.656 -6.889 1.00 81.06 105 HIS A CA 1
ATOM 817 C C . HIS A 1 105 ? 7.847 12.507 -5.408 1.00 81.06 105 HIS A C 1
ATOM 819 O O . HIS A 1 105 ? 8.726 12.333 -4.553 1.00 81.06 105 HIS A O 1
ATOM 825 N N . ARG A 1 106 ? 6.556 12.598 -5.086 1.00 88.62 106 ARG A N 1
ATOM 826 C CA . ARG A 1 106 ? 6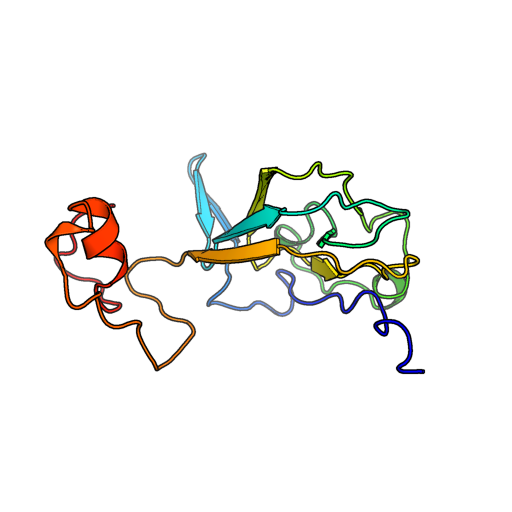.079 12.437 -3.715 1.00 88.62 106 ARG A CA 1
ATOM 827 C C . ARG A 1 106 ? 4.802 11.616 -3.692 1.00 88.62 106 ARG A C 1
ATOM 829 O O . ARG A 1 106 ? 3.823 11.973 -4.337 1.00 88.62 106 ARG A O 1
ATOM 836 N N . SER A 1 107 ? 4.800 10.597 -2.842 1.00 91.94 107 SER A N 1
ATOM 837 C CA . SER A 1 107 ? 3.608 9.824 -2.507 1.00 91.94 107 SER A CA 1
ATOM 838 C C . SER A 1 107 ? 3.480 9.684 -0.994 1.00 91.94 107 SER A C 1
ATOM 840 O O . SER A 1 107 ? 4.471 9.756 -0.261 1.00 91.94 107 SER A O 1
ATOM 842 N N . LEU A 1 108 ? 2.251 9.509 -0.520 1.00 95.56 108 LEU A N 1
ATOM 843 C CA . LEU A 1 108 ? 1.957 9.146 0.862 1.00 95.56 108 LEU A CA 1
ATOM 844 C C . LEU A 1 108 ? 1.578 7.668 0.891 1.00 95.56 108 LEU A C 1
ATOM 846 O O . LEU A 1 108 ? 0.582 7.285 0.285 1.00 95.56 108 LEU A O 1
ATOM 850 N N . LEU A 1 109 ? 2.356 6.851 1.599 1.00 94.00 109 LEU A N 1
ATOM 851 C CA . LEU A 1 109 ? 2.060 5.432 1.784 1.00 94.00 109 LEU A CA 1
ATOM 852 C C . LEU A 1 109 ? 1.449 5.186 3.160 1.00 94.00 109 LEU A C 1
ATOM 854 O O . LEU A 1 109 ? 2.028 5.548 4.186 1.00 94.00 109 LEU A O 1
ATOM 858 N N . PHE A 1 110 ? 0.313 4.497 3.171 1.00 93.12 110 PHE A N 1
ATOM 859 C CA . PHE A 1 110 ? -0.318 3.987 4.379 1.00 93.12 110 PHE A CA 1
ATOM 860 C C . PHE A 1 110 ? -0.461 2.475 4.255 1.00 93.12 110 PHE A C 1
ATOM 862 O O . PHE A 1 110 ? -1.030 1.977 3.286 1.00 93.12 110 PHE A O 1
ATOM 869 N N . LYS A 1 111 ? 0.054 1.747 5.247 1.00 91.88 111 LYS A N 1
ATOM 870 C CA . LYS A 1 111 ? -0.058 0.289 5.322 1.00 91.88 111 LYS A CA 1
ATOM 871 C C . LYS A 1 111 ? -1.106 -0.084 6.362 1.00 91.88 111 LYS A C 1
ATOM 873 O O . LYS A 1 111 ? -1.008 0.319 7.522 1.00 91.88 111 LYS A O 1
ATOM 878 N N . TYR A 1 112 ? -2.104 -0.841 5.933 1.00 91.44 112 TYR A N 1
ATOM 879 C CA . TYR A 1 112 ? -3.172 -1.373 6.766 1.00 91.44 112 TYR A CA 1
ATOM 880 C C . TYR A 1 112 ? -2.923 -2.859 7.007 1.00 91.44 112 TYR A C 1
ATOM 882 O O . TYR A 1 112 ? -2.518 -3.579 6.102 1.00 91.44 112 TYR A O 1
ATOM 890 N N . SER A 1 113 ? -3.168 -3.310 8.232 1.00 91.12 113 SER A N 1
ATOM 891 C CA . SER A 1 113 ? -3.018 -4.705 8.655 1.00 91.12 113 SER A CA 1
ATOM 892 C C . SER A 1 113 ? -4.297 -5.186 9.339 1.00 91.12 113 SER A C 1
ATOM 894 O O . SER A 1 113 ? -5.095 -4.360 9.804 1.00 91.12 113 SER A O 1
ATOM 896 N N . PRO A 1 114 ? -4.500 -6.510 9.450 1.00 90.31 114 PRO A N 1
ATOM 897 C CA . PRO A 1 114 ? -5.469 -7.074 10.370 1.00 90.31 114 PRO A CA 1
ATOM 898 C C . PRO A 1 114 ? -5.276 -6.525 11.791 1.00 90.31 114 PRO A C 1
ATOM 900 O O . PRO A 1 114 ? -4.146 -6.293 12.224 1.00 90.31 114 PRO A O 1
ATOM 903 N N . PRO A 1 115 ? -6.359 -6.361 12.562 1.00 88.62 115 PRO A N 1
ATOM 904 C CA . PRO A 1 115 ? -6.322 -5.683 13.854 1.00 88.62 115 PRO A CA 1
ATOM 905 C C . PRO A 1 115 ? -5.430 -6.351 14.903 1.00 88.62 115 PRO A C 1
ATOM 907 O O . PRO A 1 115 ? -5.063 -5.713 15.881 1.00 88.62 115 PRO A O 1
ATOM 910 N N . GLN A 1 116 ? -5.099 -7.626 14.750 1.00 89.31 116 GLN A N 1
ATOM 911 C CA . GLN A 1 116 ? -4.208 -8.353 15.648 1.00 89.31 116 GLN A CA 1
ATOM 912 C C . GLN A 1 116 ? -2.719 -8.213 15.293 1.00 89.31 116 GLN A C 1
ATOM 914 O O . GLN A 1 116 ? -1.879 -8.746 16.013 1.00 89.31 116 GLN A O 1
ATOM 919 N N . GLN A 1 117 ? -2.381 -7.520 14.203 1.00 89.62 117 GLN A N 1
ATOM 920 C CA . GLN A 1 117 ? -1.030 -7.448 13.656 1.00 89.62 117 GLN A CA 1
ATOM 921 C C . GLN A 1 117 ? -0.474 -6.019 13.713 1.00 89.62 117 GLN A C 1
ATOM 923 O O . GLN A 1 117 ? -1.192 -5.039 13.543 1.00 89.62 117 GLN A O 1
ATOM 928 N N . SER A 1 118 ? 0.832 -5.896 13.953 1.00 89.19 118 SER A N 1
ATOM 929 C CA . SER A 1 118 ? 1.588 -4.655 13.767 1.00 89.19 118 SER A CA 1
ATOM 930 C C . SER A 1 118 ? 2.974 -4.994 13.244 1.00 89.19 118 SER A C 1
ATOM 932 O O . SER A 1 118 ? 3.609 -5.918 13.747 1.00 89.19 118 SER A O 1
ATOM 934 N N . TRP A 1 119 ? 3.438 -4.237 12.252 1.00 82.31 119 TRP A N 1
ATOM 935 C CA . TRP A 1 119 ? 4.798 -4.357 11.728 1.00 82.31 119 TRP A CA 1
ATOM 936 C C . TRP A 1 119 ? 5.833 -3.773 12.698 1.00 82.31 119 TRP A C 1
ATOM 938 O O . TRP A 1 119 ? 6.846 -4.389 13.010 1.00 82.31 119 TRP A O 1
ATOM 948 N N . GLY A 1 120 ? 5.566 -2.563 13.197 1.00 83.19 120 GLY A N 1
ATOM 949 C CA . GLY A 1 120 ? 6.442 -1.866 14.134 1.00 83.19 120 GLY A CA 1
ATOM 950 C C . GLY A 1 120 ? 6.105 -2.179 15.590 1.00 83.19 120 GLY A C 1
ATOM 951 O O . GLY A 1 120 ? 4.943 -2.398 15.939 1.00 83.19 120 GLY A O 1
ATOM 952 N N . GLY A 1 121 ? 7.124 -2.136 16.452 1.00 82.38 121 GLY A N 1
ATOM 953 C CA . GLY A 1 121 ? 6.938 -2.177 17.907 1.00 82.38 121 GLY A CA 1
ATOM 954 C C . GLY A 1 121 ? 6.433 -0.854 18.497 1.00 82.38 121 GLY A C 1
ATOM 955 O O . GLY A 1 121 ? 5.822 -0.853 19.564 1.00 82.38 121 GLY A O 1
ATOM 956 N N . ASP A 1 122 ? 6.655 0.266 17.801 1.00 84.56 122 ASP A N 1
ATOM 957 C CA . ASP A 1 122 ? 6.106 1.569 18.178 1.00 84.56 122 ASP A CA 1
ATOM 958 C C . ASP A 1 122 ? 4.750 1.792 17.504 1.00 84.56 122 ASP A C 1
ATOM 960 O O . ASP A 1 122 ? 4.593 1.590 16.298 1.00 84.56 122 ASP A O 1
ATOM 964 N N . TYR A 1 123 ? 3.769 2.226 18.292 1.00 82.62 123 TYR A N 1
ATOM 965 C CA . TYR A 1 123 ? 2.416 2.482 17.816 1.00 82.62 123 TYR A CA 1
ATOM 966 C C . TYR A 1 123 ? 2.098 3.961 17.963 1.00 82.62 123 TYR A C 1
ATOM 968 O O . TYR A 1 123 ? 2.342 4.569 19.010 1.00 82.62 123 TYR A O 1
ATOM 976 N N . ARG A 1 124 ? 1.538 4.553 16.905 1.00 84.75 124 ARG A N 1
ATOM 977 C CA . ARG A 1 124 ? 1.276 5.992 16.866 1.00 84.75 124 ARG A CA 1
ATOM 978 C C . ARG A 1 124 ? 0.376 6.392 18.032 1.00 84.75 124 ARG A C 1
ATOM 980 O O . ARG A 1 124 ? -0.681 5.808 18.259 1.00 84.75 124 ARG A O 1
ATOM 987 N N . LYS A 1 125 ? 0.796 7.425 18.762 1.00 87.19 125 LYS A N 1
ATOM 988 C CA . LYS A 1 125 ? -0.039 8.045 19.790 1.00 87.19 125 LYS A CA 1
ATOM 989 C C . LYS A 1 125 ? -1.171 8.803 19.111 1.00 87.19 125 LYS A C 1
ATOM 991 O O . LYS A 1 125 ? -0.950 9.493 18.116 1.00 87.19 125 LYS A O 1
ATOM 996 N N . ILE A 1 126 ? -2.366 8.693 19.679 1.00 89.06 126 ILE A N 1
ATOM 997 C CA . ILE A 1 126 ? -3.492 9.532 19.281 1.00 89.06 126 ILE A CA 1
ATOM 998 C C . ILE A 1 126 ? -3.109 11.019 19.451 1.00 89.06 126 ILE A C 1
ATOM 1000 O O . ILE A 1 126 ? -2.465 11.357 20.452 1.00 89.06 126 ILE A O 1
ATOM 1004 N N . PRO A 1 127 ? -3.474 11.908 18.508 1.00 89.75 127 PRO A N 1
ATOM 1005 C CA . PRO A 1 127 ? -3.314 13.348 18.667 1.00 89.75 127 PRO A CA 1
ATOM 1006 C C . PRO A 1 127 ? -3.896 13.851 19.994 1.00 89.75 127 PRO A C 1
ATOM 1008 O O . PRO A 1 127 ? -4.901 13.324 20.480 1.00 89.75 127 PRO A O 1
ATOM 1011 N N . ALA A 1 128 ? -3.264 14.880 20.569 1.00 89.50 128 ALA A N 1
ATOM 1012 C CA . ALA A 1 128 ? -3.684 15.459 21.846 1.00 89.50 128 ALA A CA 1
ATOM 1013 C C . ALA A 1 128 ? -5.131 15.973 21.787 1.00 89.50 128 ALA A C 1
ATOM 1015 O O . ALA A 1 128 ? -5.926 15.699 22.687 1.00 89.50 128 ALA A O 1
ATOM 1016 N N . ASP A 1 129 ? -5.486 16.647 20.691 1.00 91.94 129 ASP A N 1
ATOM 1017 C CA . ASP A 1 129 ? -6.865 17.027 20.417 1.00 91.94 129 ASP A CA 1
ATOM 1018 C C . ASP A 1 129 ? -7.635 15.857 19.787 1.00 91.94 129 ASP A C 1
ATOM 1020 O O . ASP A 1 129 ? -7.611 15.611 18.578 1.00 91.94 129 ASP A O 1
ATOM 1024 N N . LYS A 1 130 ? -8.351 15.123 20.639 1.00 82.00 130 LYS A N 1
ATOM 1025 C CA . LYS A 1 130 ? -9.186 13.989 20.229 1.00 82.00 130 LYS A CA 1
ATOM 1026 C C . LYS A 1 130 ? -10.445 14.415 19.469 1.00 82.00 130 LYS A C 1
ATOM 1028 O O . LYS A 1 130 ? -11.126 13.535 18.936 1.00 82.00 130 LYS A O 1
ATOM 1033 N N . ASN A 1 131 ? -10.791 15.701 19.433 1.00 90.56 131 ASN A N 1
ATOM 1034 C CA . ASN A 1 131 ? -11.967 16.187 18.710 1.00 90.56 131 ASN A CA 1
ATOM 1035 C C . ASN A 1 131 ? -11.703 16.308 17.205 1.00 90.56 131 ASN A C 1
ATOM 1037 O O . ASN A 1 131 ? -12.652 16.293 16.428 1.00 90.56 131 ASN A O 1
ATOM 1041 N N . LEU A 1 132 ? -10.431 16.308 16.787 1.00 91.62 132 LEU A N 1
ATOM 1042 C CA . LEU A 1 132 ? -10.035 16.271 15.374 1.00 91.62 132 LEU A CA 1
ATOM 1043 C C . LEU A 1 132 ? -10.358 14.941 14.682 1.00 91.62 132 LEU A C 1
ATOM 1045 O O . LEU A 1 132 ? -10.320 14.861 13.456 1.00 91.62 132 LEU A O 1
ATOM 1049 N N . LEU A 1 133 ? -10.632 13.882 15.450 1.00 93.06 133 LEU A N 1
ATOM 1050 C CA . LEU A 1 133 ? -10.800 12.534 14.923 1.00 93.06 133 LEU A CA 1
ATOM 1051 C C . LEU A 1 133 ? -12.239 12.040 15.055 1.00 93.06 133 LEU A C 1
ATOM 1053 O O . LEU A 1 133 ? -12.830 12.024 16.140 1.00 93.06 133 LEU A O 1
ATOM 1057 N N . THR A 1 134 ? -12.755 11.505 13.954 1.00 92.62 134 THR A N 1
ATOM 1058 C CA . THR A 1 134 ? -13.970 10.686 13.947 1.00 92.62 134 THR A CA 1
ATOM 1059 C C . THR A 1 134 ? -13.790 9.423 14.795 1.00 92.62 134 THR A C 1
ATOM 1061 O O . THR A 1 134 ? -12.669 8.979 15.062 1.00 92.62 134 THR A O 1
ATOM 1064 N N . LYS A 1 135 ? -14.902 8.781 15.181 1.00 89.75 135 LYS A N 1
ATOM 1065 C CA . LYS A 1 135 ? -14.870 7.484 15.882 1.00 89.75 135 LYS A CA 1
ATOM 1066 C C . LYS A 1 135 ? -14.017 6.453 15.129 1.00 89.75 135 LYS A C 1
ATOM 1068 O O . LYS A 1 135 ? -13.178 5.804 15.742 1.00 89.75 135 LYS A O 1
ATOM 1073 N N . ARG A 1 136 ? -14.174 6.369 13.803 1.00 89.25 136 ARG A N 1
ATOM 1074 C CA . ARG A 1 136 ? -13.421 5.444 12.941 1.00 89.25 136 ARG A CA 1
ATOM 1075 C C . ARG A 1 136 ? -11.924 5.753 12.917 1.00 89.25 136 ARG A C 1
ATOM 1077 O O . ARG A 1 136 ? -11.113 4.848 13.052 1.00 89.25 136 ARG A O 1
ATOM 1084 N N . GLN A 1 137 ? -11.539 7.026 12.817 1.00 90.50 137 GLN A N 1
ATOM 1085 C CA . GLN A 1 137 ? -10.124 7.412 12.851 1.00 90.50 137 GLN A CA 1
ATOM 1086 C C . GLN A 1 137 ? -9.472 7.113 14.204 1.00 90.50 137 GLN A C 1
ATOM 1088 O O . GLN A 1 137 ? -8.315 6.715 14.231 1.00 90.50 137 GLN A O 1
ATOM 1093 N N . LYS A 1 138 ? -10.201 7.241 15.323 1.00 89.12 138 LYS A N 1
ATOM 1094 C CA . LYS A 1 138 ? -9.690 6.865 16.655 1.00 89.12 138 LYS A CA 1
ATOM 1095 C C . LYS A 1 138 ? -9.333 5.379 16.737 1.00 89.12 138 LYS A C 1
ATOM 1097 O O . LYS A 1 138 ? -8.317 5.046 17.337 1.00 89.12 138 LYS A O 1
ATOM 1102 N N . MET A 1 139 ? -10.113 4.512 16.089 1.00 87.94 139 MET A N 1
ATOM 1103 C CA . MET A 1 139 ? -9.870 3.062 16.068 1.00 87.94 139 MET A CA 1
ATOM 1104 C C . MET A 1 139 ? -8.570 2.673 15.348 1.00 87.94 139 MET A C 1
ATOM 1106 O O . MET A 1 139 ? -7.997 1.628 15.656 1.00 87.94 139 MET A O 1
ATOM 1110 N N . LEU A 1 140 ? -8.068 3.517 14.436 1.00 88.62 140 LEU A N 1
ATOM 1111 C CA . LEU A 1 140 ? -6.766 3.323 13.781 1.00 88.62 140 LEU A CA 1
ATOM 1112 C C . LEU A 1 140 ? -5.576 3.534 14.736 1.00 88.62 140 LEU A C 1
ATOM 1114 O O . LEU A 1 140 ? -4.462 3.149 14.404 1.00 88.62 140 LEU A O 1
ATOM 1118 N N . PHE A 1 141 ? -5.797 4.137 15.911 1.00 89.31 141 PHE A N 1
ATOM 1119 C CA . PHE A 1 141 ? -4.780 4.322 16.955 1.00 89.31 141 PHE A CA 1
ATOM 1120 C C . PHE A 1 141 ? -4.870 3.268 18.070 1.00 89.31 141 PHE A C 1
ATOM 1122 O O . PHE A 1 141 ? -4.081 3.303 19.016 1.00 89.31 141 PHE A O 1
ATOM 1129 N N . GLU A 1 142 ? -5.800 2.315 17.980 1.00 87.94 142 GLU A N 1
ATOM 1130 C CA . GLU A 1 142 ? -5.852 1.192 18.913 1.00 87.94 142 GLU A CA 1
ATOM 1131 C C . GLU A 1 142 ? -4.736 0.187 18.626 1.00 87.94 142 GLU A C 1
ATOM 1133 O O . GLU A 1 142 ? -4.553 -0.242 17.486 1.00 87.94 142 GLU A O 1
ATOM 1138 N N . ARG A 1 143 ? -4.038 -0.232 19.688 1.00 89.56 143 ARG A N 1
ATOM 1139 C CA . ARG A 1 143 ? -2.987 -1.257 19.626 1.00 89.56 143 ARG A CA 1
ATOM 1140 C C . ARG A 1 143 ? -3.484 -2.549 18.966 1.00 89.56 143 ARG A C 1
ATOM 1142 O O . ARG A 1 143 ? -4.687 -2.807 18.962 1.00 89.56 143 ARG A O 1
ATOM 1149 N N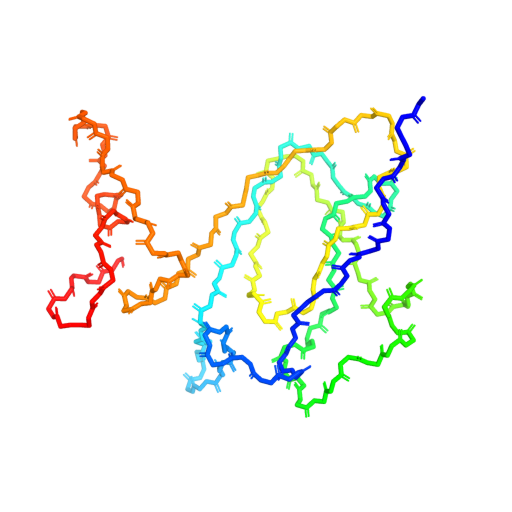 . PRO A 1 144 ? -2.578 -3.385 18.439 1.00 89.62 144 PRO A N 1
ATOM 1150 C CA . PRO A 1 144 ? -2.974 -4.668 17.890 1.00 89.62 144 PRO A CA 1
ATOM 1151 C C . PRO A 1 144 ? -3.453 -5.631 18.987 1.00 89.62 144 PRO A C 1
ATOM 1153 O O . PRO A 1 144 ? -2.771 -5.812 19.994 1.00 89.62 144 PRO A O 1
ATOM 1156 N N . TYR A 1 145 ? -4.625 -6.238 18.802 1.00 88.81 145 TYR A N 1
ATOM 1157 C CA . TYR A 1 145 ? -5.169 -7.308 19.650 1.00 88.81 145 TYR A CA 1
ATOM 1158 C C . TYR A 1 145 ? -6.323 -8.029 18.934 1.00 88.81 145 TYR A C 1
ATOM 1160 O O . TYR A 1 145 ? -6.928 -7.487 18.008 1.00 88.81 145 TYR A O 1
ATOM 1168 N N . PHE A 1 146 ? -6.621 -9.260 19.363 1.00 84.00 146 PHE A N 1
ATOM 1169 C CA . PHE A 1 146 ? -7.615 -10.128 18.719 1.00 84.00 146 PHE A CA 1
ATOM 1170 C C . PHE A 1 146 ? -9.029 -10.006 19.318 1.00 84.00 146 PHE A C 1
ATOM 1172 O O . PHE A 1 146 ? -10.011 -9.882 18.593 1.00 84.00 146 PHE A O 1
ATOM 1179 N N . SER A 1 147 ? -9.164 -10.053 20.645 1.00 86.25 147 SER A N 1
ATOM 1180 C CA . SER A 1 147 ? -10.468 -10.183 21.314 1.00 86.25 147 SER A CA 1
ATOM 1181 C C . SER A 1 147 ? -11.237 -8.863 21.435 1.00 86.25 147 SER A C 1
ATOM 1183 O O . SER A 1 147 ? -10.655 -7.864 21.842 1.00 86.25 147 SER A O 1
ATOM 1185 N N . ASN A 1 148 ? -12.562 -8.891 21.241 1.00 81.25 148 ASN A N 1
ATOM 1186 C CA . ASN A 1 148 ? -13.492 -7.792 21.564 1.00 81.25 148 ASN A CA 1
ATOM 1187 C C . ASN A 1 148 ? -13.212 -6.448 20.860 1.00 81.25 148 ASN A C 1
ATOM 1189 O O . ASN A 1 148 ? -13.544 -5.390 21.397 1.00 81.25 148 ASN A O 1
ATOM 1193 N N . ARG A 1 149 ? -12.621 -6.466 19.658 1.00 78.75 149 ARG A N 1
ATOM 1194 C CA . ARG A 1 149 ? -12.427 -5.247 18.862 1.00 78.75 149 ARG A CA 1
ATOM 1195 C C . ARG A 1 149 ? -13.690 -4.905 18.075 1.00 78.75 149 ARG A C 1
ATOM 1197 O O . ARG A 1 149 ? -14.306 -5.777 17.466 1.00 78.75 149 ARG A O 1
ATOM 1204 N N . ASN A 1 150 ? -14.048 -3.624 18.043 1.00 75.44 150 ASN A N 1
ATOM 1205 C CA . ASN A 1 150 ? -15.108 -3.151 17.156 1.00 75.44 150 ASN A CA 1
ATOM 1206 C C . ASN A 1 150 ? -14.665 -3.310 15.687 1.00 75.44 150 ASN A C 1
ATOM 1208 O O . ASN A 1 150 ? -13.530 -2.941 15.372 1.00 75.44 150 ASN A O 1
ATOM 1212 N N . PRO A 1 151 ? -15.522 -3.817 14.784 1.00 68.56 151 PRO A N 1
ATOM 1213 C CA . PRO A 1 151 ? -15.206 -3.838 13.358 1.00 68.56 151 PRO A CA 1
ATOM 1214 C C . PRO A 1 151 ? -15.033 -2.404 12.822 1.00 68.56 151 PRO A C 1
ATOM 1216 O O . PRO A 1 151 ? -15.763 -1.497 13.235 1.00 68.56 151 PRO A O 1
ATOM 1219 N N . LEU A 1 152 ? -14.026 -2.213 11.957 1.00 64.19 152 LEU A N 1
ATOM 1220 C CA . LEU A 1 152 ? -13.682 -0.942 11.292 1.00 64.19 152 LEU A CA 1
ATOM 1221 C C . LEU A 1 152 ? -14.649 -0.548 10.168 1.00 64.19 152 LEU A C 1
ATOM 1223 O O . LEU A 1 152 ? -15.283 -1.454 9.588 1.00 64.19 152 LEU A O 1
#

Secondary structure (DSSP, 8-state):
------S---B--SSS--TTT-EEEETTEEEES-EEEEEESS-BBTTTBEEEE-TTGGG-SSPPPGGGTT--TT-B---B-TT-EEEEETTS-EEEE---SSS---EEEEEE--TT--SSSS-PPPPS-GGGS-HHHHHTTSPP-STTPPP-

Foldseek 3Di:
DDDWDDFQPWDAACPVHDPQFAWDQDPNDTDGSKKKKKAWQAWWAPAAKFKKFQPPRNVDHDDDDPVVRHDDPSIGTDTDHHGDMDMDGPNTGMGIGIGPDPDDTDMDMDMDGDLQDDPDPDADDDDPPPVVDDPVRVLSRDHRDDPDRDDD